Protein AF-A0A9E3QJJ6-F1 (afdb_monomer_lite)

Sequence (107 aa):
MARRKPSPKDAVVRQLHEALKRHYQPAHSAAKIAVKRYNSASVRVRIIDPDFEGQSLTARDDAIWEILDRLPDEVRSEIGLLLLLTPREAETSLMNLEFEKPAASPL

Radius of gyration: 14.45 Å; chains: 1; bounding box: 34×34×42 Å

pLDDT: mean 89.35, std 15.23, range [37.84, 98.5]

Foldseek 3Di:
DDDDDDDPQVVLQVVLVVLCVVPPCVVQVPKDWDWADPDPQAIEIEIAGQVCPPPDPVVQVVVSCVSLVVDDPSSSRRHPYYHYHYPVCLVVDPVNVCVVVPDDDPD

Secondary structure (DSSP, 8-state):
---PPPPHHHHHHHHHHHHHHHHTTTT-TT-EEEEEEEETTEEEEEEE-GGGTT--HHHHHHHHHHHHTTS-HHHHTTEEEEEEE-HHHHHH-HHHHHHHS------

Structure (mmCIF, N/CA/C/O backbone):
data_AF-A0A9E3QJJ6-F1
#
_entry.id   AF-A0A9E3QJJ6-F1
#
loop_
_atom_site.group_PDB
_atom_site.id
_atom_site.type_symbol
_atom_site.label_atom_id
_atom_site.label_alt_id
_atom_site.label_comp_id
_atom_site.label_asym_id
_atom_site.label_entity_id
_atom_site.label_seq_id
_atom_site.pdbx_PDB_ins_code
_atom_site.Cartn_x
_atom_site.Cartn_y
_atom_site.Cartn_z
_atom_site.occupancy
_atom_site.B_iso_or_equiv
_atom_site.auth_seq_id
_atom_site.auth_comp_id
_atom_site.auth_asym_id
_atom_site.auth_atom_id
_atom_site.pdbx_PDB_model_num
ATOM 1 N N . MET A 1 1 ? -1.464 22.469 -27.306 1.00 37.84 1 MET A N 1
ATOM 2 C CA . MET A 1 1 ? -0.863 22.221 -25.976 1.00 37.84 1 MET A CA 1
ATOM 3 C C . MET A 1 1 ? -0.246 20.828 -25.977 1.00 37.84 1 MET A C 1
ATOM 5 O O . MET A 1 1 ? -0.976 19.859 -26.138 1.00 37.84 1 MET A O 1
ATOM 9 N N . ALA A 1 2 ? 1.081 20.711 -25.905 1.00 42.09 2 ALA A N 1
ATOM 10 C CA . ALA A 1 2 ? 1.751 19.411 -25.931 1.00 42.09 2 ALA A CA 1
ATOM 11 C C . ALA A 1 2 ? 1.568 18.698 -24.581 1.00 42.09 2 ALA A C 1
ATOM 13 O O . ALA A 1 2 ? 1.978 19.218 -23.544 1.00 42.09 2 ALA A O 1
ATOM 14 N N . ARG A 1 3 ? 0.952 17.508 -24.582 1.00 48.84 3 ARG A N 1
ATOM 15 C CA . ARG A 1 3 ? 0.949 16.621 -23.410 1.00 48.84 3 ARG A CA 1
ATOM 16 C C . ARG A 1 3 ? 2.393 16.190 -23.148 1.00 48.84 3 ARG A C 1
ATOM 18 O O . ARG A 1 3 ? 2.958 15.413 -23.914 1.00 48.84 3 ARG A O 1
ATOM 25 N N . ARG A 1 4 ? 2.998 16.719 -22.083 1.00 48.75 4 ARG A N 1
ATOM 26 C CA . ARG A 1 4 ? 4.321 16.309 -21.600 1.00 48.75 4 ARG A CA 1
ATOM 27 C C . ARG A 1 4 ? 4.260 14.812 -21.281 1.00 48.75 4 ARG A C 1
ATOM 29 O O . ARG A 1 4 ? 3.441 14.399 -20.462 1.00 48.75 4 ARG A O 1
ATOM 36 N N . LYS A 1 5 ? 5.069 13.994 -21.966 1.00 49.81 5 LYS A N 1
ATOM 37 C CA . LYS A 1 5 ? 5.168 12.559 -21.660 1.00 49.81 5 LYS A CA 1
ATOM 38 C C . LYS A 1 5 ? 5.586 12.414 -20.186 1.00 49.81 5 LYS A C 1
ATOM 40 O O . LYS A 1 5 ? 6.515 13.114 -19.774 1.00 49.81 5 LYS A O 1
ATOM 45 N N . PRO A 1 6 ? 4.909 11.568 -19.392 1.00 53.97 6 PRO A N 1
ATOM 46 C CA . PRO A 1 6 ? 5.301 11.328 -18.009 1.00 53.97 6 PRO A CA 1
ATOM 47 C C . PRO A 1 6 ? 6.734 10.795 -17.983 1.00 53.97 6 PRO A C 1
ATOM 49 O O . PRO A 1 6 ? 7.117 10.013 -18.858 1.00 53.97 6 PRO A O 1
ATOM 52 N N . SER A 1 7 ? 7.532 11.245 -17.015 1.00 59.66 7 SER A N 1
ATOM 53 C CA . SER A 1 7 ? 8.904 10.761 -16.887 1.00 59.66 7 SER A CA 1
ATOM 54 C C . SER A 1 7 ? 8.895 9.245 -16.617 1.00 59.66 7 SER A C 1
ATOM 56 O O . SER A 1 7 ? 7.924 8.743 -16.042 1.00 59.66 7 SER A O 1
ATOM 58 N N . PRO A 1 8 ? 9.944 8.490 -16.992 1.00 61.38 8 PRO A N 1
ATOM 59 C CA . PRO A 1 8 ? 10.025 7.058 -16.682 1.00 61.38 8 PRO A CA 1
ATOM 60 C C . PRO A 1 8 ? 9.818 6.760 -15.185 1.00 61.38 8 PRO A C 1
ATOM 62 O O . PRO A 1 8 ? 9.167 5.785 -14.828 1.00 61.38 8 PRO A O 1
ATOM 65 N N . LYS A 1 9 ? 10.255 7.670 -14.304 1.00 63.44 9 LYS A N 1
ATOM 66 C CA . LYS A 1 9 ? 10.079 7.580 -12.844 1.00 63.44 9 LYS A CA 1
ATOM 67 C C . LYS A 1 9 ? 8.613 7.674 -12.403 1.00 63.44 9 LYS A C 1
ATOM 69 O O . LYS A 1 9 ? 8.220 7.037 -11.427 1.00 63.44 9 LYS A O 1
ATOM 74 N N . ASP A 1 10 ? 7.784 8.403 -13.140 1.00 77.31 10 ASP A N 1
ATOM 75 C CA . ASP A 1 10 ? 6.341 8.471 -12.884 1.00 77.31 10 ASP A CA 1
ATOM 76 C C . ASP A 1 10 ? 5.597 7.271 -13.487 1.00 77.31 10 ASP A C 1
ATOM 78 O O . ASP A 1 10 ? 4.438 7.022 -13.152 1.00 77.31 10 ASP A O 1
ATOM 82 N N . ALA A 1 11 ? 6.244 6.503 -14.374 1.00 90.44 11 ALA A N 1
ATOM 83 C CA . ALA A 1 11 ? 5.646 5.310 -14.960 1.00 90.44 11 ALA A CA 1
ATOM 84 C C . ALA A 1 11 ? 5.485 4.187 -13.927 1.00 90.44 11 ALA A C 1
ATOM 86 O O . ALA A 1 11 ? 4.446 3.538 -13.938 1.00 90.44 11 ALA A O 1
ATOM 87 N N . VAL A 1 12 ? 6.447 3.993 -13.020 1.00 93.75 12 VAL A N 1
ATOM 88 C CA . VAL A 1 12 ? 6.352 3.009 -11.919 1.00 93.75 12 VAL A CA 1
ATOM 89 C C . VAL A 1 12 ? 5.213 3.368 -10.965 1.00 93.75 12 VAL A C 1
ATOM 91 O O . VAL A 1 12 ? 4.334 2.547 -10.721 1.00 93.75 12 VAL A O 1
ATOM 94 N N . VAL A 1 13 ? 5.158 4.626 -10.506 1.00 95.44 13 VAL A N 1
ATOM 95 C CA . VAL A 1 13 ? 4.072 5.129 -9.642 1.00 95.44 13 VAL A CA 1
ATOM 96 C C . VAL A 1 13 ? 2.710 4.908 -10.300 1.00 95.44 13 VAL A C 1
ATOM 98 O O . VAL A 1 13 ? 1.789 4.405 -9.660 1.00 95.44 13 VAL A O 1
ATOM 101 N N . ARG A 1 14 ? 2.587 5.236 -11.593 1.00 95.44 14 ARG A N 1
ATOM 102 C CA . ARG A 1 14 ? 1.350 5.020 -12.349 1.00 95.44 14 ARG A CA 1
ATOM 103 C C . ARG A 1 14 ? 1.004 3.537 -12.473 1.00 95.44 14 ARG A C 1
ATOM 105 O O . ARG A 1 14 ? -0.154 3.196 -12.293 1.00 95.44 14 ARG A O 1
ATOM 112 N N . GLN A 1 15 ? 1.966 2.669 -12.782 1.00 96.81 15 GLN A N 1
ATOM 113 C CA . GLN A 1 15 ? 1.721 1.230 -12.936 1.00 96.81 15 GLN A CA 1
ATOM 114 C C . GLN A 1 15 ? 1.221 0.594 -11.638 1.00 96.81 15 GLN A C 1
ATOM 116 O O . GLN A 1 15 ? 0.207 -0.096 -11.661 1.00 96.81 15 GLN A O 1
ATOM 121 N N . LEU A 1 16 ? 1.869 0.899 -10.511 1.00 97.19 16 LEU A N 1
ATOM 122 C CA . LEU A 1 16 ? 1.433 0.451 -9.187 1.00 97.19 16 LEU A CA 1
ATOM 123 C C . LEU A 1 16 ? 0.022 0.952 -8.865 1.00 97.19 16 LEU A C 1
ATOM 125 O O . LEU A 1 16 ? -0.847 0.169 -8.485 1.00 97.19 16 LEU A O 1
ATOM 129 N N . HIS A 1 17 ? -0.224 2.251 -9.063 1.00 97.38 17 HIS A N 1
ATOM 130 C CA . HIS A 1 17 ? -1.531 2.839 -8.783 1.00 97.38 17 HIS A CA 1
ATOM 131 C C . HIS A 1 17 ? -2.629 2.212 -9.651 1.00 97.38 17 HIS A C 1
ATOM 133 O O . HIS A 1 17 ? -3.678 1.846 -9.133 1.00 97.38 17 HIS A O 1
ATOM 139 N N . GLU A 1 18 ? -2.402 2.062 -10.957 1.00 97.44 18 GLU A N 1
ATOM 140 C CA . GLU A 1 18 ? -3.390 1.489 -11.875 1.00 97.44 18 GLU A CA 1
ATOM 141 C C . GLU A 1 18 ? -3.639 0.001 -11.611 1.00 97.44 18 GLU A C 1
ATOM 143 O O . GLU A 1 18 ? -4.783 -0.437 -11.708 1.00 97.44 18 GLU A O 1
ATOM 148 N N . ALA A 1 19 ? -2.616 -0.770 -11.233 1.00 97.88 19 ALA A N 1
ATOM 149 C CA . ALA A 1 19 ? -2.788 -2.173 -10.865 1.00 97.88 19 ALA A CA 1
ATOM 150 C C . ALA A 1 19 ? -3.692 -2.320 -9.636 1.00 97.88 19 ALA A C 1
ATOM 152 O O . ALA A 1 19 ? -4.698 -3.027 -9.693 1.00 97.88 19 ALA A O 1
ATOM 153 N N . LEU A 1 20 ? -3.397 -1.583 -8.562 1.00 97.94 20 LEU A N 1
ATOM 154 C CA . LEU A 1 20 ? -4.213 -1.596 -7.347 1.00 97.94 20 LEU A CA 1
ATOM 155 C C . LEU A 1 20 ? -5.623 -1.052 -7.621 1.00 97.94 20 LEU A C 1
ATOM 157 O O . LEU A 1 20 ? -6.620 -1.649 -7.226 1.00 97.94 20 LEU A O 1
ATOM 161 N N . LYS A 1 21 ? -5.747 0.032 -8.389 1.00 96.75 21 LYS A N 1
ATOM 162 C CA . LYS A 1 21 ? -7.054 0.588 -8.758 1.00 96.75 21 LYS A CA 1
ATOM 163 C C . LYS A 1 21 ? -7.891 -0.376 -9.602 1.00 96.75 21 LYS A C 1
ATOM 165 O O . LYS A 1 21 ? -9.110 -0.397 -9.470 1.00 96.75 21 LYS A O 1
ATOM 170 N N . ARG A 1 22 ? -7.265 -1.155 -10.486 1.00 97.31 22 ARG A N 1
ATOM 171 C CA . ARG A 1 22 ? -7.967 -2.096 -11.366 1.00 97.31 22 ARG A CA 1
ATOM 172 C C . ARG A 1 22 ? -8.338 -3.396 -10.661 1.00 97.31 22 ARG A C 1
ATOM 174 O O . ARG A 1 22 ? -9.392 -3.942 -10.963 1.00 97.31 22 ARG A O 1
ATOM 181 N N . HIS A 1 23 ? -7.479 -3.895 -9.777 1.00 97.62 23 HIS A N 1
ATOM 182 C CA . HIS A 1 23 ? -7.609 -5.246 -9.228 1.00 97.62 23 HIS A CA 1
ATOM 183 C C . HIS A 1 23 ? -8.021 -5.289 -7.753 1.00 97.62 23 HIS A C 1
ATOM 185 O O . HIS A 1 23 ? -8.593 -6.288 -7.341 1.00 97.62 23 HIS A O 1
ATOM 191 N N . TYR A 1 24 ? -7.791 -4.219 -6.987 1.00 97.56 24 TYR A N 1
ATOM 192 C CA . TYR A 1 24 ? -8.147 -4.139 -5.566 1.00 97.56 24 TYR A CA 1
ATOM 193 C C . TYR A 1 24 ? -9.400 -3.281 -5.330 1.00 97.56 24 TYR A C 1
ATOM 195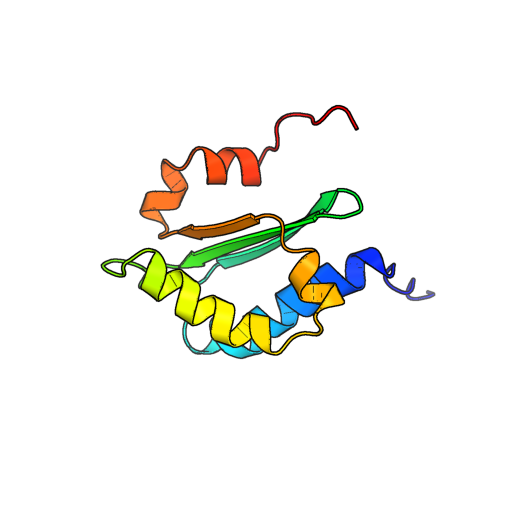 O O . TYR A 1 24 ? -10.400 -3.746 -4.787 1.00 97.56 24 TYR A O 1
ATOM 203 N N . GLN A 1 25 ? -9.388 -2.033 -5.815 1.00 94.00 25 GLN A N 1
ATOM 204 C CA . GLN A 1 25 ? -10.445 -1.044 -5.546 1.00 94.00 25 GLN A CA 1
ATOM 205 C C . GLN A 1 25 ? -11.885 -1.497 -5.884 1.00 94.00 25 GLN A C 1
ATOM 207 O O . GLN A 1 25 ? -12.792 -1.075 -5.168 1.00 94.00 25 GLN A O 1
ATOM 212 N N . PRO A 1 26 ? -12.162 -2.318 -6.925 1.00 97.12 26 PRO A N 1
ATOM 213 C CA . PRO A 1 26 ? -13.534 -2.738 -7.219 1.00 97.12 26 PRO A CA 1
ATOM 214 C C . PRO A 1 26 ? -14.182 -3.570 -6.108 1.00 97.12 26 PRO A C 1
ATOM 216 O O . PRO A 1 26 ? -15.389 -3.465 -5.911 1.00 97.12 26 PRO A O 1
ATOM 219 N N . ALA A 1 27 ? -13.391 -4.378 -5.394 1.00 96.69 27 ALA A N 1
ATOM 220 C CA . ALA A 1 27 ? -13.858 -5.152 -4.243 1.00 96.69 27 ALA A CA 1
ATOM 221 C C . ALA A 1 27 ? -13.852 -4.321 -2.950 1.00 96.69 27 ALA A C 1
ATOM 223 O O . ALA A 1 27 ? -14.645 -4.580 -2.053 1.00 96.69 27 ALA A O 1
ATOM 224 N N . HIS A 1 28 ? -13.010 -3.287 -2.899 1.00 97.31 28 HIS A N 1
ATOM 225 C CA . HIS A 1 28 ? -12.783 -2.452 -1.726 1.00 97.31 28 HIS A CA 1
ATOM 226 C C . HIS A 1 28 ? -13.108 -0.987 -2.024 1.00 97.31 28 HIS A C 1
ATOM 228 O O . HIS A 1 28 ? -12.237 -0.116 -2.090 1.00 97.31 28 HIS A O 1
ATOM 234 N N . SER A 1 29 ? -14.390 -0.682 -2.240 1.00 96.00 29 SER A N 1
ATOM 235 C CA . SER A 1 29 ? -14.812 0.654 -2.687 1.00 96.00 29 SER A CA 1
ATOM 236 C C . SER A 1 29 ? -14.483 1.772 -1.690 1.00 96.00 29 SER A C 1
ATOM 238 O O . SER A 1 29 ? -14.370 2.928 -2.093 1.00 96.00 29 SER A O 1
ATOM 240 N N . ALA A 1 30 ? -14.326 1.439 -0.405 1.00 97.12 30 ALA A N 1
ATOM 241 C CA . ALA A 1 30 ? -13.961 2.379 0.654 1.00 97.12 30 ALA A CA 1
ATOM 242 C C . ALA A 1 30 ? -12.441 2.577 0.813 1.00 97.12 30 ALA A C 1
ATOM 244 O O . ALA A 1 30 ? -12.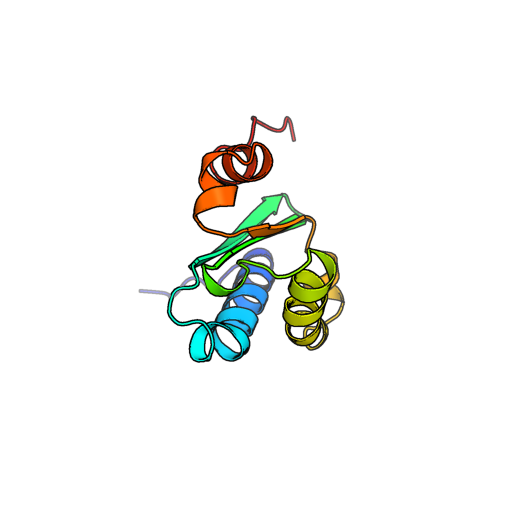022 3.491 1.532 1.00 97.12 30 ALA A O 1
ATOM 245 N N . ALA A 1 31 ? -11.620 1.763 0.140 1.00 97.88 31 ALA A N 1
ATOM 246 C CA . ALA A 1 31 ? -10.173 1.856 0.229 1.00 97.88 31 ALA A CA 1
ATOM 247 C C . ALA A 1 31 ? -9.658 3.191 -0.319 1.00 97.88 31 ALA A C 1
ATOM 249 O O . ALA A 1 31 ? -10.104 3.691 -1.356 1.00 97.88 31 ALA A O 1
ATOM 250 N N . LYS A 1 32 ? -8.660 3.752 0.362 1.00 97.88 32 LYS A N 1
ATOM 251 C CA . LYS A 1 32 ? -7.900 4.923 -0.077 1.00 97.88 32 LYS A CA 1
ATOM 252 C C . LYS A 1 32 ? -6.485 4.488 -0.424 1.00 97.88 32 LYS A C 1
ATOM 254 O O . LYS A 1 32 ? -5.679 4.214 0.464 1.00 97.88 32 LYS A O 1
ATOM 259 N N . ILE A 1 33 ? -6.184 4.472 -1.719 1.00 97.88 33 ILE A N 1
ATOM 260 C CA . ILE A 1 33 ? -4.881 4.071 -2.251 1.00 97.88 33 ILE A CA 1
ATOM 261 C C . ILE A 1 33 ? -4.044 5.319 -2.544 1.00 97.88 33 ILE A C 1
ATOM 263 O O . ILE A 1 33 ? -4.441 6.193 -3.317 1.00 97.88 33 ILE A O 1
ATOM 267 N N . ALA A 1 34 ? -2.856 5.389 -1.953 1.00 96.81 34 ALA A N 1
ATOM 268 C CA . ALA A 1 34 ? -1.859 6.410 -2.227 1.00 96.81 34 ALA A CA 1
ATOM 269 C C . ALA A 1 34 ? -0.549 5.748 -2.659 1.00 96.81 34 ALA A C 1
ATOM 271 O O . ALA A 1 34 ? 0.018 4.933 -1.939 1.00 96.81 34 ALA A O 1
ATOM 272 N N . VAL A 1 35 ? -0.042 6.139 -3.824 1.00 96.31 35 VAL A N 1
ATOM 273 C CA . VAL A 1 35 ? 1.258 5.695 -4.336 1.00 96.31 35 VAL A CA 1
ATOM 274 C C . VAL A 1 35 ? 2.077 6.933 -4.626 1.00 96.31 35 VAL A C 1
ATOM 276 O O . VAL A 1 35 ? 1.627 7.808 -5.370 1.00 96.31 35 VAL A O 1
ATOM 279 N N . LYS A 1 36 ? 3.270 7.029 -4.041 1.00 93.25 36 LYS A N 1
ATOM 280 C CA . LYS A 1 36 ? 4.133 8.189 -4.252 1.00 93.25 36 LYS A CA 1
ATOM 281 C C . LYS A 1 36 ? 5.600 7.832 -4.267 1.00 93.25 36 LYS A C 1
ATOM 283 O O . LYS A 1 36 ? 6.065 6.964 -3.532 1.00 93.25 36 LYS A O 1
ATOM 288 N N . ARG A 1 37 ? 6.342 8.558 -5.092 1.00 93.31 37 ARG A N 1
ATOM 289 C CA . ARG A 1 37 ? 7.793 8.457 -5.138 1.00 93.31 37 ARG A CA 1
ATOM 290 C C . ARG A 1 37 ? 8.389 9.124 -3.904 1.00 93.31 37 ARG A C 1
ATOM 292 O O . ARG A 1 37 ? 8.086 10.282 -3.632 1.00 93.31 37 ARG A O 1
ATOM 299 N N . TYR A 1 38 ? 9.217 8.385 -3.177 1.00 90.06 38 TYR A N 1
ATOM 300 C CA . TYR A 1 38 ? 9.947 8.900 -2.024 1.00 90.06 38 TYR A CA 1
ATOM 301 C C . TYR A 1 38 ? 11.325 9.420 -2.433 1.00 90.06 38 TYR A C 1
ATOM 303 O O . TYR A 1 38 ? 11.701 10.523 -2.054 1.00 90.06 38 TYR A O 1
ATOM 311 N N . ASN A 1 39 ? 12.046 8.674 -3.275 1.00 88.56 39 ASN A N 1
ATOM 312 C CA . ASN A 1 39 ? 13.314 9.111 -3.860 1.00 88.56 39 ASN A CA 1
ATOM 313 C C . ASN A 1 39 ? 13.531 8.486 -5.255 1.00 88.56 39 ASN A C 1
ATOM 315 O O . ASN A 1 39 ? 12.605 7.945 -5.868 1.00 88.56 39 ASN A O 1
ATOM 319 N N . SER A 1 40 ? 14.745 8.594 -5.801 1.00 87.75 40 SER A N 1
ATOM 320 C CA . SER A 1 40 ? 15.077 8.105 -7.147 1.00 87.75 40 SER A CA 1
ATOM 321 C C . SER A 1 40 ? 14.903 6.597 -7.340 1.00 87.75 40 SER A C 1
ATOM 323 O O . SER A 1 40 ? 14.709 6.201 -8.485 1.00 87.75 40 SER A O 1
ATOM 325 N N . ALA A 1 41 ? 14.943 5.802 -6.268 1.00 87.44 41 ALA A N 1
ATOM 326 C CA . ALA A 1 41 ? 14.911 4.339 -6.302 1.00 87.44 41 ALA A CA 1
ATOM 327 C C . ALA A 1 41 ? 13.795 3.726 -5.433 1.00 87.44 41 ALA A C 1
ATOM 329 O O . ALA A 1 41 ? 13.706 2.510 -5.320 1.00 87.44 41 ALA A O 1
ATOM 330 N N . SER A 1 42 ? 12.962 4.552 -4.792 1.00 92.69 42 SER A N 1
ATOM 331 C CA . SER A 1 42 ? 11.949 4.084 -3.849 1.00 92.69 42 SER A CA 1
ATOM 332 C C . SER A 1 42 ? 10.602 4.765 -4.057 1.00 92.69 42 SER A C 1
ATOM 334 O O . SER A 1 42 ? 10.484 5.998 -4.097 1.00 92.69 42 SER A O 1
ATOM 336 N N . VAL A 1 43 ? 9.572 3.933 -4.135 1.00 95.25 43 VAL A N 1
ATOM 337 C CA . VAL A 1 43 ? 8.155 4.270 -4.126 1.00 95.25 43 VAL A CA 1
ATOM 338 C C . VAL A 1 43 ? 7.546 3.730 -2.83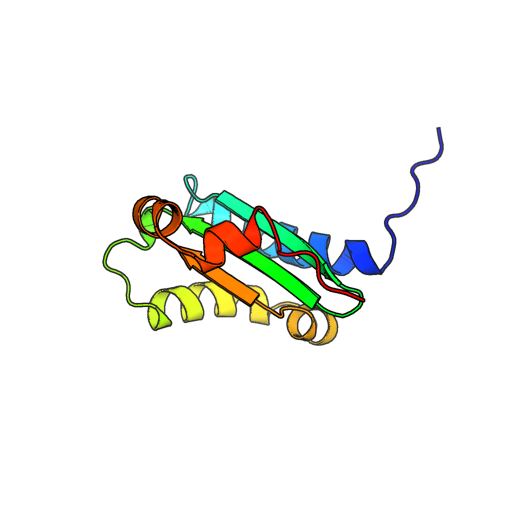8 1.00 95.25 43 VAL A C 1
ATOM 340 O O . VAL A 1 43 ? 7.822 2.608 -2.416 1.00 95.25 43 VAL A O 1
ATOM 343 N N . ARG A 1 44 ? 6.705 4.544 -2.203 1.00 96.44 44 ARG A N 1
ATOM 344 C CA . ARG A 1 44 ? 5.909 4.145 -1.047 1.00 96.44 44 ARG A CA 1
ATOM 345 C C . ARG A 1 44 ? 4.458 3.978 -1.481 1.00 96.44 44 ARG A C 1
ATOM 347 O O . ARG A 1 44 ? 3.898 4.852 -2.152 1.00 96.44 44 ARG A O 1
ATOM 354 N N . VAL A 1 45 ? 3.860 2.871 -1.069 1.00 97.69 45 VAL A N 1
ATOM 355 C CA . VAL A 1 45 ? 2.456 2.527 -1.282 1.00 97.69 45 VAL A CA 1
ATOM 356 C C . VAL A 1 45 ? 1.764 2.530 0.073 1.00 97.69 45 VAL A C 1
ATOM 358 O O . VAL A 1 45 ? 2.281 1.993 1.050 1.00 97.69 45 VAL A O 1
ATOM 361 N N . ARG A 1 46 ? 0.588 3.143 0.142 1.00 98.00 46 ARG A N 1
ATOM 362 C CA . ARG A 1 46 ? -0.290 3.076 1.303 1.00 98.00 46 ARG A CA 1
ATOM 363 C C . ARG A 1 46 ? -1.705 2.764 0.857 1.00 98.00 46 ARG A C 1
ATOM 365 O O . ARG A 1 46 ? -2.224 3.419 -0.046 1.00 98.00 46 ARG A O 1
ATOM 372 N N . ILE A 1 47 ? -2.328 1.825 1.549 1.00 98.44 47 ILE A N 1
ATOM 373 C CA . ILE A 1 47 ? -3.734 1.478 1.409 1.00 98.44 47 ILE A CA 1
ATOM 374 C C . ILE A 1 47 ? -4.359 1.631 2.791 1.00 98.44 47 ILE A C 1
ATOM 376 O O . ILE A 1 47 ? -3.929 0.990 3.750 1.00 98.44 47 ILE A O 1
ATOM 380 N N . ILE A 1 48 ? -5.331 2.536 2.892 1.00 98.38 48 ILE A N 1
ATOM 381 C CA . ILE A 1 48 ? -6.175 2.661 4.079 1.00 98.38 48 ILE A CA 1
ATOM 382 C C . ILE A 1 48 ? -7.531 2.067 3.739 1.00 98.38 48 ILE A C 1
ATOM 384 O O . ILE A 1 48 ? -8.219 2.614 2.876 1.00 98.38 48 ILE A O 1
ATOM 388 N N . ASP A 1 49 ? -7.912 0.988 4.407 1.00 98.50 49 ASP A N 1
ATOM 389 C CA . ASP A 1 49 ? -9.104 0.216 4.069 1.00 98.50 49 ASP A CA 1
ATOM 390 C C . ASP A 1 49 ? -9.819 -0.287 5.333 1.00 98.50 49 ASP A C 1
ATOM 392 O O . ASP A 1 49 ? -9.182 -0.942 6.162 1.00 98.50 49 ASP A O 1
ATOM 396 N N . PRO A 1 50 ? -11.113 0.027 5.544 1.00 98.25 50 PRO A N 1
ATOM 397 C CA . PRO A 1 50 ? -11.868 -0.544 6.659 1.00 98.25 50 PRO A CA 1
ATOM 398 C C . PRO A 1 50 ? -11.954 -2.075 6.617 1.00 98.25 50 PRO A C 1
ATOM 400 O O .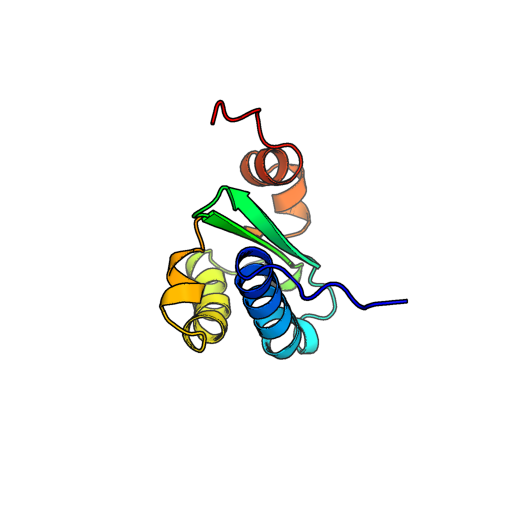 PRO A 1 50 ? -12.055 -2.686 7.678 1.00 98.25 50 PRO A O 1
ATOM 403 N N . ASP A 1 51 ? -11.856 -2.702 5.443 1.00 98.06 51 ASP A N 1
ATOM 404 C CA . ASP A 1 51 ? -11.996 -4.157 5.308 1.00 98.06 51 ASP A CA 1
ATOM 405 C C . ASP A 1 51 ? -10.804 -4.928 5.894 1.00 98.06 51 ASP A C 1
ATOM 407 O O . ASP A 1 51 ? -10.884 -6.137 6.109 1.00 98.06 51 ASP A O 1
ATOM 411 N N . PHE A 1 52 ? -9.706 -4.236 6.214 1.00 98.25 52 PHE A N 1
ATOM 412 C CA . PHE A 1 52 ? -8.571 -4.799 6.945 1.00 98.25 52 PHE A CA 1
ATOM 413 C C . PHE A 1 52 ? -8.858 -5.072 8.431 1.00 98.25 52 PHE A C 1
ATOM 415 O O . PHE A 1 52 ? -8.059 -5.742 9.095 1.00 98.25 52 PHE A O 1
ATOM 422 N N . GLU A 1 53 ? -9.971 -4.574 8.977 1.00 97.62 53 GLU A N 1
ATOM 423 C CA . GLU A 1 53 ? -10.352 -4.802 10.372 1.00 97.62 53 GLU A CA 1
ATOM 424 C C . GLU A 1 53 ? -10.486 -6.307 10.664 1.00 97.62 53 GLU A C 1
ATOM 426 O O . GLU A 1 53 ? -11.107 -7.061 9.918 1.00 97.62 53 GLU A O 1
ATOM 431 N N . GLY A 1 54 ? -9.861 -6.767 11.750 1.00 96.81 54 GLY A N 1
ATOM 432 C CA . GLY A 1 54 ? -9.842 -8.187 12.121 1.00 96.81 54 GLY A CA 1
ATOM 433 C C . GLY A 1 54 ? -8.938 -9.086 11.263 1.00 96.81 54 GLY A C 1
ATOM 434 O O . GLY A 1 54 ? -8.739 -10.244 11.626 1.00 96.81 54 GLY A O 1
ATOM 435 N N . GLN A 1 55 ? -8.341 -8.580 10.176 1.00 97.75 55 GLN A N 1
ATOM 436 C CA . GLN A 1 55 ? -7.342 -9.320 9.399 1.00 97.75 55 GLN A CA 1
ATOM 437 C C . GLN A 1 55 ? -5.952 -9.228 10.037 1.00 97.75 55 GLN A C 1
ATOM 439 O O . GLN A 1 55 ? -5.560 -8.175 10.550 1.00 97.75 55 GLN A O 1
ATOM 444 N N . SER A 1 56 ? -5.173 -10.310 9.948 1.00 97.38 56 SER A N 1
ATOM 445 C CA . SER A 1 56 ? -3.755 -10.294 10.320 1.00 97.38 56 SER A CA 1
ATOM 446 C C . SER A 1 56 ? -2.930 -9.497 9.307 1.00 97.38 56 SER A C 1
ATOM 448 O O . SER A 1 56 ? -3.299 -9.404 8.139 1.00 97.38 56 SER A O 1
ATOM 450 N N . LEU A 1 57 ? -1.780 -8.962 9.731 1.00 94.50 57 LEU A N 1
ATOM 451 C CA . LEU A 1 57 ? -0.872 -8.242 8.829 1.00 94.50 57 LEU A CA 1
ATOM 452 C C . LEU A 1 57 ? -0.465 -9.099 7.622 1.00 94.50 57 LEU A C 1
ATOM 454 O O . LEU A 1 57 ? -0.512 -8.615 6.500 1.00 94.50 57 LEU A O 1
ATOM 458 N N . THR A 1 58 ? -0.166 -10.383 7.844 1.00 97.25 58 THR A N 1
ATOM 459 C CA . THR A 1 58 ? 0.183 -11.325 6.772 1.00 97.25 58 THR A CA 1
ATOM 460 C C . THR A 1 58 ? -0.954 -11.513 5.773 1.00 97.25 58 THR A C 1
ATOM 462 O O . THR A 1 58 ? -0.707 -11.449 4.580 1.00 97.25 58 THR A O 1
ATOM 465 N N . ALA A 1 59 ? -2.205 -11.666 6.228 1.00 97.88 59 ALA A N 1
ATOM 466 C CA . ALA A 1 59 ? -3.341 -11.821 5.316 1.00 97.88 59 ALA A CA 1
ATOM 467 C C . ALA A 1 59 ? -3.553 -10.576 4.439 1.00 97.88 59 ALA A C 1
ATOM 469 O O . ALA A 1 59 ? -3.847 -10.693 3.250 1.00 97.88 59 ALA A O 1
ATOM 470 N N . ARG A 1 60 ? -3.362 -9.383 5.021 1.00 97.94 60 ARG A N 1
ATOM 471 C CA . ARG A 1 60 ? -3.410 -8.117 4.279 1.00 97.94 60 ARG A CA 1
ATOM 472 C C . ARG A 1 60 ? -2.282 -8.053 3.247 1.00 97.94 60 ARG A C 1
ATOM 474 O O . ARG A 1 60 ? -2.538 -7.712 2.096 1.00 97.94 60 ARG A O 1
ATOM 481 N N . ASP A 1 61 ? -1.056 -8.385 3.652 1.00 97.44 61 ASP A N 1
ATOM 482 C CA . ASP A 1 61 ? 0.110 -8.391 2.764 1.00 97.44 61 ASP A CA 1
ATOM 483 C C . ASP A 1 61 ? -0.077 -9.376 1.607 1.00 97.44 61 ASP A C 1
ATOM 485 O O . ASP A 1 61 ? 0.075 -8.971 0.458 1.00 97.44 61 ASP A O 1
ATOM 489 N N . ASP A 1 62 ? -0.471 -10.621 1.880 1.00 97.81 62 ASP A N 1
ATOM 490 C CA . ASP A 1 62 ? -0.686 -11.656 0.863 1.00 97.81 62 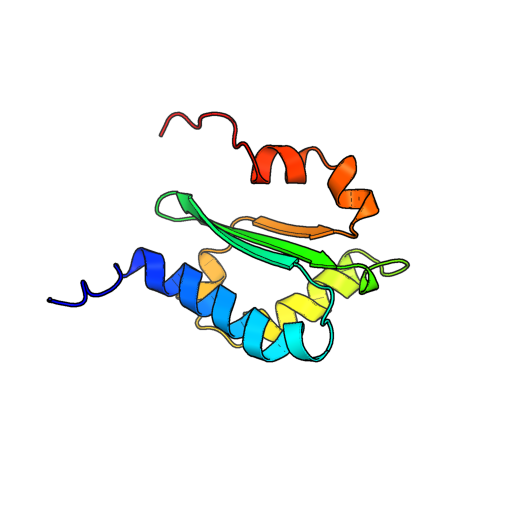ASP A CA 1
ATOM 491 C C . ASP A 1 62 ? -1.695 -11.194 -0.201 1.00 97.81 62 ASP A C 1
ATOM 493 O O . ASP A 1 62 ? -1.435 -11.304 -1.401 1.00 97.81 62 ASP A O 1
ATOM 497 N N . ALA A 1 63 ? -2.816 -10.601 0.227 1.00 96.88 63 ALA A N 1
ATOM 498 C CA . ALA A 1 63 ? -3.848 -10.096 -0.678 1.00 96.88 63 ALA A CA 1
ATOM 499 C C . ALA A 1 63 ? -3.330 -8.987 -1.610 1.00 96.88 63 ALA A C 1
ATOM 501 O O . ALA A 1 63 ? -3.695 -8.922 -2.788 1.00 96.88 63 ALA A O 1
ATOM 502 N N . ILE A 1 64 ? -2.471 -8.103 -1.101 1.00 98.06 64 ILE A N 1
ATOM 503 C CA . ILE A 1 64 ? -1.907 -7.014 -1.899 1.00 98.06 64 ILE A CA 1
ATOM 504 C C . ILE A 1 64 ? -0.765 -7.512 -2.789 1.00 98.06 64 ILE A C 1
ATOM 506 O O . ILE A 1 64 ? -0.695 -7.127 -3.961 1.00 98.06 64 ILE A O 1
ATOM 510 N N . TRP A 1 65 ? 0.092 -8.399 -2.285 1.00 97.44 65 TRP A N 1
ATOM 511 C CA . TRP A 1 65 ? 1.179 -8.988 -3.063 1.00 97.44 65 TRP A CA 1
ATOM 512 C C . TRP A 1 65 ? 0.672 -9.855 -4.213 1.00 97.44 65 TRP A C 1
ATOM 514 O O . TRP A 1 65 ? 1.248 -9.777 -5.292 1.00 97.44 65 TRP A O 1
ATOM 524 N N . GLU A 1 66 ? -0.471 -10.539 -4.087 1.00 97.56 66 GLU A N 1
ATOM 525 C CA . GLU A 1 66 ? -1.081 -11.280 -5.207 1.00 97.56 66 GLU A CA 1
ATOM 526 C C . GLU A 1 66 ? -1.367 -10.389 -6.437 1.00 97.56 66 GLU A C 1
ATOM 528 O O . GLU A 1 66 ? -1.332 -10.835 -7.592 1.00 97.56 66 GLU A O 1
ATOM 533 N N . ILE A 1 67 ? -1.648 -9.104 -6.205 1.00 97.81 67 ILE A N 1
ATOM 534 C CA . ILE A 1 67 ? -1.859 -8.108 -7.260 1.00 97.81 67 ILE A CA 1
ATOM 535 C C . ILE A 1 67 ? -0.520 -7.556 -7.739 1.00 97.81 67 ILE A C 1
ATOM 537 O O . ILE A 1 67 ? -0.285 -7.465 -8.949 1.00 97.81 67 ILE A O 1
ATOM 541 N N . LEU A 1 68 ? 0.344 -7.163 -6.801 1.00 97.31 68 LEU A N 1
ATOM 542 C CA . LEU A 1 68 ? 1.626 -6.537 -7.111 1.00 97.31 68 LEU A CA 1
ATOM 543 C C . LEU A 1 68 ? 2.560 -7.491 -7.852 1.00 97.31 68 LEU A C 1
ATOM 545 O O . LEU A 1 68 ? 3.251 -7.040 -8.758 1.00 97.31 68 LEU A O 1
ATOM 549 N N . ASP A 1 69 ? 2.515 -8.791 -7.562 1.00 96.81 69 ASP A N 1
ATOM 550 C CA . ASP A 1 69 ? 3.357 -9.823 -8.175 1.00 96.81 69 ASP A CA 1
ATOM 551 C C . ASP A 1 69 ? 3.095 -10.057 -9.661 1.00 96.81 69 ASP A C 1
ATOM 553 O O . ASP A 1 69 ? 3.901 -10.673 -10.357 1.00 96.81 69 ASP A O 1
ATOM 557 N N . ARG A 1 70 ? 1.997 -9.505 -10.179 1.00 96.00 70 ARG A N 1
ATOM 558 C CA . ARG A 1 70 ? 1.672 -9.515 -11.610 1.00 96.00 70 ARG A CA 1
ATOM 559 C C . ARG A 1 70 ? 2.400 -8.413 -12.381 1.00 96.00 70 ARG A C 1
ATOM 561 O O . ARG A 1 70 ? 2.340 -8.389 -13.610 1.00 96.00 70 ARG A O 1
ATOM 568 N N . LEU A 1 71 ? 3.033 -7.472 -11.681 1.00 96.50 71 LEU A N 1
ATOM 569 C CA . LEU A 1 71 ? 3.807 -6.394 -12.285 1.00 96.50 71 LEU A CA 1
ATOM 570 C C . LEU A 1 71 ? 5.240 -6.845 -12.604 1.00 96.50 71 LEU A C 1
ATOM 572 O O . LEU A 1 71 ? 5.770 -7.728 -11.930 1.00 96.50 71 LEU A O 1
ATOM 576 N N . PRO A 1 72 ? 5.899 -6.209 -13.592 1.00 97.00 72 PRO A N 1
ATOM 577 C CA . PRO A 1 72 ? 7.305 -6.471 -13.884 1.00 97.00 72 PRO A CA 1
ATOM 578 C C . PRO A 1 72 ? 8.202 -6.298 -12.651 1.00 97.00 72 PRO A C 1
ATOM 580 O O . PRO A 1 72 ? 7.988 -5.384 -11.852 1.00 97.00 72 PRO A O 1
ATOM 583 N N . ASP A 1 73 ? 9.238 -7.127 -12.525 1.00 95.81 73 ASP A N 1
ATOM 584 C CA . ASP A 1 73 ? 10.180 -7.121 -11.392 1.00 95.81 73 ASP A CA 1
ATOM 585 C C . ASP A 1 73 ? 10.764 -5.735 -11.126 1.00 95.81 73 ASP A C 1
ATOM 587 O O . ASP A 1 73 ? 10.776 -5.280 -9.991 1.00 95.81 73 ASP A O 1
ATOM 591 N N . GLU A 1 74 ? 11.152 -5.028 -12.184 1.00 93.50 74 GLU A N 1
ATOM 592 C CA . GLU A 1 74 ? 11.655 -3.649 -12.158 1.00 93.50 74 GLU A CA 1
ATOM 593 C C . GLU A 1 74 ? 10.676 -2.629 -11.549 1.00 93.50 74 GLU A C 1
ATOM 595 O O . GLU A 1 74 ? 11.097 -1.627 -10.976 1.00 93.50 74 GLU A O 1
ATOM 600 N N . VAL A 1 75 ? 9.366 -2.883 -11.626 1.00 95.31 75 VAL A N 1
ATOM 601 C CA . VAL A 1 75 ? 8.332 -2.061 -10.976 1.00 95.31 75 VAL A CA 1
ATOM 602 C C . VAL A 1 75 ? 8.184 -2.458 -9.507 1.00 95.31 75 VAL A C 1
ATOM 604 O O . VAL A 1 75 ? 8.090 -1.586 -8.642 1.00 95.31 75 VAL A O 1
ATOM 607 N N . ARG A 1 76 ? 8.175 -3.766 -9.218 1.00 95.62 76 ARG A N 1
ATOM 608 C CA . ARG A 1 76 ? 8.018 -4.315 -7.860 1.00 95.62 76 ARG A CA 1
ATOM 609 C C . ARG A 1 76 ? 9.207 -3.977 -6.966 1.00 95.62 76 ARG A C 1
ATOM 611 O O . ARG A 1 76 ? 9.015 -3.589 -5.818 1.00 95.62 76 ARG A O 1
ATOM 618 N N . SER A 1 77 ? 10.422 -4.050 -7.504 1.00 95.44 77 SER A N 1
ATOM 619 C CA . SER A 1 77 ? 11.666 -3.792 -6.773 1.00 95.44 77 SER A CA 1
ATOM 620 C C . SER A 1 77 ? 11.798 -2.352 -6.279 1.00 95.44 77 SER A C 1
ATOM 622 O O . SER A 1 77 ? 12.584 -2.086 -5.376 1.00 95.44 77 SER A O 1
ATOM 624 N N . GLU A 1 78 ? 11.049 -1.411 -6.860 1.00 96.25 78 GLU A N 1
ATOM 625 C CA . GLU A 1 78 ? 11.030 -0.023 -6.394 1.00 96.25 78 GLU A CA 1
ATOM 626 C C . GLU A 1 78 ? 10.106 0.199 -5.184 1.00 96.25 78 GLU A C 1
ATOM 628 O O . GLU A 1 78 ? 10.138 1.280 -4.592 1.00 96.25 78 GLU A O 1
ATOM 633 N N . ILE A 1 79 ? 9.282 -0.776 -4.783 1.00 96.81 79 ILE A N 1
ATOM 634 C CA . ILE A 1 79 ? 8.436 -0.652 -3.590 1.00 96.81 79 ILE A CA 1
ATOM 635 C C . ILE A 1 79 ? 9.329 -0.731 -2.348 1.00 96.81 79 ILE A C 1
ATOM 637 O O . ILE A 1 79 ? 9.768 -1.799 -1.941 1.00 96.81 79 ILE A O 1
ATOM 641 N N . GLY A 1 80 ? 9.591 0.420 -1.726 1.00 95.44 80 GLY A N 1
ATOM 642 C CA . GLY A 1 80 ? 10.390 0.495 -0.499 1.00 95.44 80 GLY A CA 1
ATOM 643 C C . GLY A 1 80 ? 9.562 0.493 0.784 1.00 95.44 80 GLY A C 1
ATOM 644 O O . GLY A 1 80 ? 10.112 0.312 1.865 1.00 95.44 80 GLY A O 1
ATOM 645 N N . LEU A 1 81 ? 8.254 0.741 0.685 1.00 95.38 81 LEU A N 1
ATOM 646 C CA . LEU A 1 81 ? 7.335 0.692 1.818 1.00 95.38 81 LEU A CA 1
ATOM 647 C C . LEU A 1 81 ? 5.928 0.359 1.333 1.00 95.38 81 LEU A C 1
ATOM 649 O O . LEU A 1 81 ? 5.419 1.027 0.428 1.00 95.38 81 LEU A O 1
ATOM 653 N N . LEU A 1 82 ? 5.298 -0.605 1.997 1.00 97.25 82 LEU A N 1
ATOM 654 C CA . LEU A 1 82 ? 3.888 -0.934 1.854 1.00 97.25 82 LEU A CA 1
ATOM 655 C C . LEU A 1 82 ? 3.208 -0.747 3.216 1.00 97.25 82 LEU A C 1
ATOM 657 O O . LEU A 1 82 ? 3.581 -1.390 4.191 1.00 97.25 82 LEU A O 1
ATOM 661 N N . LEU A 1 83 ? 2.257 0.184 3.300 1.00 97.31 83 LEU A N 1
ATOM 662 C CA . LEU A 1 83 ? 1.478 0.442 4.514 1.00 97.31 83 LEU A CA 1
ATOM 663 C C . LEU A 1 83 ? 0.027 0.018 4.307 1.00 97.31 83 LEU A C 1
ATOM 665 O O . LEU A 1 83 ? -0.679 0.641 3.513 1.00 97.31 83 LEU A O 1
ATOM 669 N N . LEU 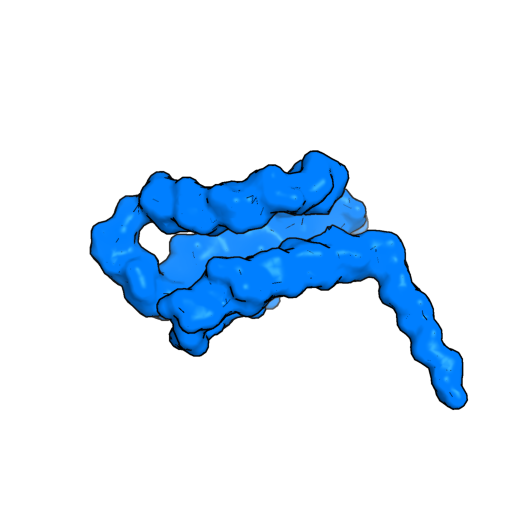A 1 84 ? -0.411 -0.999 5.047 1.00 98.19 84 LEU A N 1
ATOM 670 C CA . LEU A 1 84 ? -1.757 -1.573 4.977 1.00 98.19 84 LEU A CA 1
ATOM 671 C C . LEU A 1 84 ? -2.472 -1.360 6.310 1.00 98.19 84 LEU A C 1
ATOM 673 O O . LEU A 1 84 ? -2.212 -2.064 7.286 1.00 98.19 84 LEU A O 1
ATOM 677 N N . LEU A 1 85 ? -3.326 -0.342 6.365 1.00 98.19 85 LEU A N 1
ATOM 678 C CA . LEU A 1 85 ? -3.884 0.160 7.619 1.00 98.19 85 LEU A CA 1
ATOM 679 C C . LEU A 1 85 ? -5.406 0.217 7.563 1.00 98.19 85 LEU A C 1
ATOM 681 O O . LEU A 1 85 ? -5.981 0.586 6.541 1.00 98.19 85 LEU A O 1
ATOM 685 N N . THR A 1 86 ? -6.065 -0.041 8.685 1.00 98.38 86 THR A N 1
ATOM 686 C CA . THR A 1 86 ? -7.453 0.398 8.859 1.00 98.38 86 THR A CA 1
ATOM 687 C C . THR A 1 86 ? -7.503 1.921 9.044 1.00 98.38 86 THR A C 1
ATOM 689 O O . THR A 1 86 ? -6.492 2.546 9.392 1.00 98.38 86 THR A O 1
ATOM 692 N N . PRO A 1 87 ? -8.669 2.570 8.856 1.00 97.75 87 PRO A N 1
ATOM 693 C CA . PRO A 1 87 ? -8.816 3.993 9.155 1.00 97.75 87 PRO A CA 1
ATOM 694 C C . PRO A 1 87 ? -8.408 4.340 10.593 1.00 97.75 87 PRO A C 1
ATOM 696 O O . PRO A 1 87 ? -7.729 5.341 10.803 1.00 97.75 87 PRO A O 1
ATOM 699 N N . ARG A 1 88 ? -8.745 3.476 11.560 1.00 96.56 88 ARG A N 1
ATOM 700 C CA . ARG A 1 88 ? -8.395 3.652 12.974 1.00 96.56 88 ARG A CA 1
ATOM 701 C C . ARG A 1 88 ? -6.889 3.541 13.210 1.00 96.56 88 ARG A C 1
ATOM 703 O O . ARG A 1 88 ? -6.315 4.367 13.910 1.00 96.56 88 ARG A O 1
ATOM 710 N N . GLU A 1 89 ? -6.236 2.548 12.611 1.00 97.00 89 GLU A N 1
ATOM 711 C CA . GLU A 1 89 ? -4.779 2.387 12.710 1.00 97.00 89 GLU A CA 1
ATOM 712 C C . GLU A 1 89 ? -4.034 3.580 12.087 1.00 97.00 89 GLU A C 1
ATOM 714 O O . GLU A 1 89 ? -2.989 4.002 12.590 1.00 97.00 89 GLU A O 1
ATOM 719 N N . ALA A 1 90 ? -4.578 4.164 11.013 1.00 95.38 90 ALA A N 1
ATOM 720 C CA . ALA A 1 90 ? -3.985 5.312 10.334 1.00 95.38 90 ALA A CA 1
ATOM 721 C C . ALA A 1 90 ? -3.927 6.579 11.209 1.00 95.38 90 ALA A C 1
ATOM 723 O O . ALA A 1 90 ? -3.015 7.388 11.027 1.00 95.38 90 ALA A O 1
ATOM 724 N N . GLU A 1 91 ? -4.841 6.751 12.166 1.00 92.81 91 GLU A N 1
ATOM 725 C CA . GLU A 1 91 ? -4.859 7.910 13.073 1.00 92.81 91 GLU A CA 1
ATOM 726 C C . GLU A 1 91 ? -3.668 7.919 14.040 1.00 92.81 91 GLU A C 1
ATOM 728 O O . GLU A 1 91 ? -3.127 8.980 14.352 1.00 92.81 91 GLU A O 1
ATOM 733 N N . THR A 1 92 ? -3.230 6.743 14.492 1.00 90.94 92 THR A N 1
ATOM 734 C CA . THR A 1 92 ? -2.172 6.598 15.508 1.00 90.94 92 THR A CA 1
ATOM 735 C C . THR A 1 92 ? -0.838 6.119 14.940 1.00 90.94 92 THR A C 1
ATOM 737 O O . THR A 1 92 ? 0.162 6.066 15.655 1.00 90.94 92 THR A O 1
ATOM 740 N N . SER A 1 93 ? -0.795 5.738 13.663 1.00 90.44 93 SER A N 1
ATOM 741 C CA . SER A 1 93 ? 0.404 5.180 13.040 1.00 90.44 93 SER A CA 1
ATOM 742 C C . SER A 1 93 ? 1.469 6.252 12.785 1.00 90.44 93 SER A C 1
ATOM 744 O O . SER A 1 93 ? 1.312 7.133 11.935 1.00 90.44 93 SER A O 1
ATOM 746 N N . LEU A 1 94 ? 2.613 6.125 13.467 1.00 87.44 94 LEU A N 1
ATOM 747 C CA . LEU A 1 94 ? 3.799 6.954 13.217 1.00 87.44 94 LEU A CA 1
ATOM 748 C C . LEU A 1 94 ? 4.286 6.828 11.769 1.00 87.44 94 LEU A C 1
ATOM 750 O O . LEU A 1 94 ? 4.680 7.818 11.160 1.00 87.44 94 LEU A O 1
ATOM 754 N N . MET A 1 95 ? 4.198 5.628 11.189 1.00 86.81 95 MET A N 1
ATOM 755 C CA . MET A 1 95 ? 4.574 5.401 9.791 1.00 86.81 95 MET A CA 1
ATOM 756 C C . MET A 1 95 ? 3.587 6.040 8.816 1.00 86.81 95 MET A C 1
ATOM 758 O O . MET A 1 95 ? 3.988 6.464 7.738 1.00 86.81 95 MET A O 1
ATOM 762 N N . ASN A 1 96 ? 2.311 6.168 9.189 1.00 91.19 96 ASN A N 1
ATOM 763 C CA . ASN A 1 96 ? 1.338 6.921 8.406 1.00 91.19 96 ASN A CA 1
ATOM 764 C C . ASN A 1 96 ? 1.618 8.433 8.443 1.00 91.19 96 ASN A C 1
ATOM 766 O O . ASN A 1 96 ? 1.540 9.099 7.411 1.00 91.19 96 ASN A O 1
ATOM 770 N N . LEU A 1 97 ? 1.993 8.967 9.610 1.00 86.25 97 LEU A N 1
ATOM 771 C CA . LEU A 1 97 ? 2.420 10.363 9.762 1.00 86.25 97 LEU A CA 1
ATOM 772 C C . LEU A 1 97 ? 3.683 10.661 8.946 1.00 86.25 97 LEU A C 1
ATOM 774 O O . LEU A 1 97 ? 3.691 11.626 8.184 1.00 86.25 97 LEU A O 1
ATOM 778 N N . GLU A 1 98 ? 4.700 9.803 9.044 1.00 85.75 98 GLU A N 1
ATOM 779 C CA . GLU A 1 98 ? 5.933 9.880 8.247 1.00 85.75 98 GLU A CA 1
ATOM 780 C C . GLU A 1 98 ? 5.659 9.662 6.753 1.00 85.75 98 GLU A C 1
ATOM 782 O O . GLU A 1 98 ? 6.331 10.222 5.887 1.00 85.75 98 GLU A O 1
ATOM 787 N N . PHE A 1 99 ? 4.638 8.871 6.410 1.00 87.88 99 PHE A N 1
ATOM 788 C CA . PHE A 1 99 ? 4.166 8.803 5.039 1.00 87.88 99 PHE A CA 1
ATOM 789 C C . PHE A 1 99 ? 3.640 10.169 4.615 1.00 87.88 99 PHE A C 1
ATOM 791 O O . PHE A 1 99 ? 4.121 10.668 3.613 1.00 87.88 99 PHE A O 1
ATOM 798 N N . GLU A 1 100 ? 2.709 10.806 5.328 1.00 85.44 100 GLU A N 1
ATOM 799 C CA . GLU A 1 100 ? 2.124 12.099 4.924 1.00 85.44 100 GLU A CA 1
ATOM 800 C C . GLU A 1 100 ? 3.128 13.254 4.900 1.00 85.44 100 GLU A C 1
ATOM 802 O O . GLU A 1 100 ? 3.215 13.990 3.915 1.00 85.44 100 GLU A O 1
ATOM 807 N N . LYS A 1 101 ? 3.897 13.391 5.977 1.00 83.56 101 LYS A N 1
ATOM 808 C CA . LYS A 1 101 ? 4.880 14.450 6.196 1.00 83.56 101 LYS A CA 1
ATOM 809 C C . LYS A 1 101 ? 6.237 13.792 6.432 1.00 83.56 101 LYS A C 1
ATOM 811 O O . LYS A 1 101 ? 6.638 13.678 7.588 1.00 83.56 101 LYS A O 1
ATOM 816 N N . PRO A 1 102 ? 6.917 13.339 5.365 1.00 76.31 102 PRO A N 1
ATOM 817 C CA . PRO A 1 102 ? 8.219 12.721 5.526 1.00 76.31 102 PRO A CA 1
ATOM 818 C C . PRO A 1 102 ? 9.161 13.712 6.198 1.00 76.31 102 PRO A C 1
ATOM 820 O O . PRO A 1 102 ? 9.246 14.872 5.770 1.00 76.31 102 PRO A O 1
ATOM 823 N N . ALA A 1 103 ? 9.857 13.267 7.243 1.00 67.88 103 ALA A N 1
ATOM 824 C CA . ALA A 1 103 ? 10.979 14.019 7.773 1.00 67.88 103 ALA A CA 1
ATOM 825 C C . ALA A 1 103 ? 11.932 14.317 6.609 1.00 67.88 103 ALA A C 1
ATOM 827 O O . ALA A 1 103 ? 12.137 13.475 5.730 1.00 67.88 103 ALA A O 1
ATOM 828 N N . ALA A 1 104 ? 12.463 15.541 6.554 1.00 60.91 104 ALA A N 1
ATOM 829 C CA . ALA A 1 104 ? 13.357 15.939 5.478 1.00 60.91 104 ALA A CA 1
ATOM 830 C C . ALA A 1 104 ? 14.529 14.949 5.413 1.00 60.91 104 ALA A C 1
ATOM 832 O O . ALA A 1 104 ? 15.392 14.945 6.288 1.00 60.91 104 ALA A O 1
ATOM 833 N N . SER A 1 105 ? 14.548 14.091 4.393 1.00 52.25 105 SER A N 1
ATOM 834 C CA . SER A 1 105 ? 15.726 13.286 4.105 1.00 52.25 105 SER A CA 1
ATOM 835 C C . SER A 1 105 ? 16.773 14.209 3.499 1.00 52.25 105 SER A C 1
ATOM 837 O O . SER A 1 105 ? 16.485 14.827 2.470 1.00 52.25 105 SER A O 1
ATOM 839 N N . PRO A 1 106 ? 17.975 14.305 4.089 1.00 45.66 106 PRO A N 1
ATOM 840 C CA . PRO A 1 106 ? 19.110 14.863 3.384 1.00 45.66 106 PRO A CA 1
ATOM 841 C C . PRO A 1 106 ? 19.479 13.845 2.299 1.00 45.66 106 PRO A C 1
ATOM 843 O O . PRO A 1 106 ? 20.129 12.840 2.579 1.00 45.66 106 PRO A O 1
ATOM 846 N N . LEU A 1 107 ? 18.948 14.034 1.091 1.00 42.22 107 LEU A N 1
ATOM 847 C CA . LEU A 1 107 ? 19.535 13.452 -0.114 1.00 42.22 107 LEU A CA 1
ATOM 848 C C . LEU A 1 107 ? 20.666 14.363 -0.581 1.00 42.22 107 LEU A C 1
ATOM 850 O O . LEU A 1 107 ? 20.431 15.593 -0.614 1.00 42.22 107 LEU A O 1
#